Protein AF-A0A3D4B8P1-F1 (afdb_monomer_lite)

Secondary structure (DSSP, 8-state):
-TTTT-HHHHHHHHH----------HHHHHHHHHHHHHH--SS----TTSGGG-PPSS-S-B-TTSSB-

Foldseek 3Di:
DVLPPDPVSVVCVVPDDDDDDDDDPPPLVVLLVVQLVVQADPHDDPDCPRRSNDDDPPHFDADPVRDRD

Seq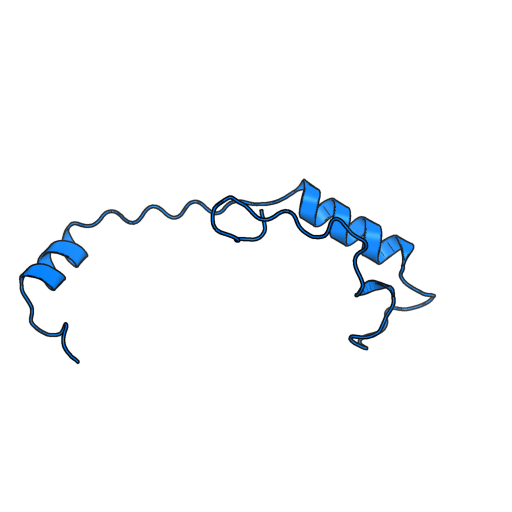uence (69 aa):
LAARNNAVVDTIRSQAVVMIDPTQNPDGRDRFVHNFEISEGLEPDASPLAAEHNEPWPGGRTNHYYFDL

Radius of gyration: 20.77 Å; chains: 1; bounding box: 37×21×56 Å

pLDDT: mean 82.59, std 11.23, range [53.88, 94.06]

Structure (mmCIF, N/CA/C/O backbone):
data_AF-A0A3D4B8P1-F1
#
_entry.id   AF-A0A3D4B8P1-F1
#
loop_
_atom_site.group_PDB
_atom_site.id
_atom_site.type_symbol
_atom_site.label_atom_id
_atom_site.label_alt_id
_atom_site.label_comp_id
_atom_site.label_asym_id
_atom_site.label_entity_id
_atom_site.label_seq_id
_atom_site.pdbx_PDB_ins_code
_atom_site.Cartn_x
_atom_site.Cartn_y
_atom_site.Cartn_z
_atom_site.occupancy
_atom_site.B_iso_or_equiv
_atom_site.auth_seq_id
_atom_site.auth_comp_id
_atom_site.auth_asym_id
_atom_site.auth_atom_id
_atom_site.pdbx_PDB_model_num
ATOM 1 N N . LEU A 1 1 ? 1.891 -7.168 28.635 1.00 53.88 1 LEU A N 1
ATOM 2 C CA . LEU A 1 1 ? 1.491 -7.722 29.956 1.00 53.88 1 LEU A CA 1
ATOM 3 C C . LEU A 1 1 ? 0.348 -6.937 30.610 1.00 53.88 1 LEU A C 1
ATOM 5 O O . LEU A 1 1 ? -0.531 -7.578 31.162 1.00 53.88 1 LEU A O 1
ATOM 9 N N . ALA A 1 2 ? 0.292 -5.605 30.478 1.00 62.34 2 ALA A N 1
ATOM 10 C CA . ALA A 1 2 ? -0.700 -4.737 31.137 1.00 62.34 2 ALA A CA 1
ATOM 11 C C . ALA A 1 2 ? -2.195 -4.979 30.805 1.00 62.34 2 ALA A C 1
ATOM 13 O O . ALA A 1 2 ? -3.054 -4.512 31.538 1.00 62.34 2 ALA A O 1
ATOM 14 N N . ALA A 1 3 ? -2.524 -5.701 29.728 1.00 71.94 3 ALA A N 1
ATOM 15 C CA . ALA A 1 3 ? -3.908 -5.918 29.283 1.00 71.94 3 ALA A CA 1
ATOM 16 C C . ALA A 1 3 ? -4.466 -7.325 29.585 1.00 71.94 3 ALA A C 1
ATOM 18 O O . ALA A 1 3 ? -5.541 -7.669 29.101 1.00 71.94 3 ALA A O 1
ATOM 19 N N . ARG A 1 4 ? -3.729 -8.179 30.309 1.00 79.69 4 ARG A N 1
ATOM 20 C CA . ARG A 1 4 ? -4.208 -9.527 30.668 1.00 79.69 4 ARG A CA 1
ATOM 21 C C . ARG A 1 4 ? -5.158 -9.449 31.869 1.00 79.69 4 ARG A C 1
ATOM 23 O O . ARG A 1 4 ? -4.872 -8.708 32.802 1.00 79.69 4 ARG A O 1
ATOM 30 N N . ASN A 1 5 ? -6.227 -10.250 31.854 1.00 85.62 5 ASN A N 1
ATOM 31 C CA . ASN A 1 5 ? -7.226 -10.371 32.928 1.00 85.62 5 ASN A CA 1
ATOM 32 C C . ASN A 1 5 ? -7.936 -9.052 33.281 1.00 85.62 5 ASN A C 1
ATOM 34 O O . ASN A 1 5 ? -8.246 -8.796 34.444 1.00 85.62 5 ASN A O 1
ATOM 38 N N . ASN A 1 6 ? -8.159 -8.191 32.289 1.00 91.12 6 ASN A N 1
ATOM 39 C CA . ASN A 1 6 ? -8.892 -6.949 32.477 1.00 91.12 6 ASN A CA 1
ATOM 40 C C . ASN A 1 6 ? -10.287 -7.099 31.864 1.00 91.12 6 ASN A C 1
ATOM 42 O O . ASN A 1 6 ? -10.424 -7.173 30.645 1.00 91.12 6 ASN A O 1
ATOM 46 N N . ALA A 1 7 ? -11.315 -7.071 32.714 1.00 91.75 7 ALA A N 1
ATOM 47 C CA . ALA A 1 7 ? -12.705 -7.254 32.305 1.00 91.75 7 ALA A CA 1
ATOM 48 C C . ALA A 1 7 ? -13.162 -6.263 31.218 1.00 91.75 7 ALA A C 1
ATOM 50 O O . ALA A 1 7 ? -13.968 -6.618 30.359 1.00 91.75 7 ALA A O 1
ATOM 51 N N . VAL A 1 8 ? -12.625 -5.037 31.206 1.00 91.94 8 VAL A N 1
ATOM 52 C CA . VAL A 1 8 ? -12.917 -4.039 30.163 1.00 91.94 8 VAL A CA 1
ATOM 53 C C . VAL A 1 8 ? -12.333 -4.478 28.823 1.00 91.94 8 VAL A C 1
ATOM 55 O O . VAL A 1 8 ? -13.013 -4.419 27.803 1.00 91.94 8 VAL A O 1
ATOM 58 N N . VAL A 1 9 ? -11.093 -4.971 28.821 1.00 91.62 9 VAL A N 1
ATOM 59 C CA . VAL A 1 9 ? -10.433 -5.479 27.608 1.00 91.62 9 VAL A CA 1
ATOM 60 C C . VAL A 1 9 ? -11.168 -6.706 27.066 1.00 91.62 9 VAL A C 1
ATOM 62 O O . VAL A 1 9 ? -11.367 -6.811 25.856 1.00 91.62 9 VAL A O 1
ATOM 65 N N . ASP A 1 10 ? -11.606 -7.605 27.946 1.00 92.06 10 ASP A N 1
ATOM 66 C CA . ASP A 1 10 ? -12.341 -8.816 27.565 1.00 92.06 10 ASP A CA 1
ATOM 67 C C . ASP A 1 10 ? -13.737 -8.480 27.009 1.00 92.06 10 ASP A C 1
ATOM 69 O O . ASP A 1 10 ? -14.179 -9.053 26.009 1.00 92.06 10 ASP A O 1
ATOM 73 N N . THR A 1 11 ? -14.402 -7.474 27.584 1.00 94.00 11 THR A N 1
ATOM 74 C CA . THR A 1 11 ? -15.681 -6.958 27.074 1.00 94.00 11 THR A CA 1
ATOM 75 C C . THR A 1 11 ? -15.511 -6.344 25.686 1.00 94.00 11 THR A C 1
ATOM 77 O O . THR A 1 11 ? -16.239 -6.706 24.767 1.00 94.00 11 THR A O 1
ATOM 80 N N . ILE A 1 12 ? -14.511 -5.477 25.494 1.00 92.00 12 ILE A N 1
ATOM 81 C CA . ILE A 1 12 ? -14.235 -4.867 24.185 1.00 92.00 12 ILE A CA 1
ATOM 82 C C . ILE A 1 12 ? -13.944 -5.951 23.147 1.00 92.00 12 ILE A C 1
ATOM 84 O O . ILE A 1 12 ? -14.527 -5.928 22.072 1.00 92.00 12 ILE A O 1
ATOM 88 N N . ARG A 1 13 ? -13.101 -6.941 23.460 1.00 88.38 13 ARG A N 1
ATOM 89 C CA . ARG A 1 13 ? -12.794 -8.031 22.519 1.00 88.38 13 ARG A CA 1
ATOM 90 C C . ARG A 1 13 ? -14.005 -8.882 22.153 1.00 88.38 13 ARG A C 1
ATOM 92 O O . ARG A 1 13 ? -14.092 -9.317 21.013 1.00 88.38 13 ARG A O 1
ATOM 99 N N . SER A 1 14 ? -14.896 -9.151 23.106 1.00 92.31 14 SER A N 1
ATOM 100 C CA . SER A 1 14 ? -16.067 -10.003 22.862 1.00 92.31 14 SER A CA 1
ATOM 101 C C . SER A 1 14 ? -17.207 -9.289 22.136 1.00 92.31 14 SER A C 1
ATOM 103 O O . SER A 1 14 ? -18.025 -9.961 21.519 1.00 92.31 14 SER A O 1
ATOM 105 N N . GLN A 1 15 ? -17.284 -7.958 22.226 1.00 94.06 15 GLN A N 1
ATOM 106 C CA . GLN A 1 15 ? -18.387 -7.167 21.663 1.00 94.06 15 GLN A CA 1
ATOM 107 C C . GLN A 1 15 ? -17.978 -6.304 20.462 1.00 94.06 15 GLN A C 1
ATOM 109 O O . GLN A 1 15 ? -18.846 -5.796 19.755 1.00 94.06 15 GLN A O 1
ATOM 114 N N . ALA A 1 16 ? -16.679 -6.099 20.225 1.00 93.62 16 ALA A N 1
ATOM 115 C CA . ALA A 1 16 ? -16.216 -5.299 19.101 1.00 93.62 16 ALA A CA 1
ATOM 116 C C . ALA A 1 16 ? -16.535 -5.986 17.771 1.00 93.62 16 ALA A C 1
ATOM 118 O O . ALA A 1 16 ? -16.198 -7.147 17.545 1.00 93.62 16 ALA A O 1
ATOM 119 N N . VAL A 1 17 ? -17.116 -5.215 16.858 1.00 91.44 17 VAL A N 1
ATOM 120 C CA . VAL A 1 17 ? -17.212 -5.576 15.447 1.00 91.44 17 VAL A CA 1
ATOM 121 C C . VAL A 1 17 ? -16.003 -4.975 14.744 1.00 91.44 17 VAL A C 1
ATOM 123 O O . VAL A 1 17 ? -15.824 -3.758 14.740 1.00 91.44 17 VAL A O 1
ATOM 126 N N . VAL A 1 18 ? -15.159 -5.829 14.171 1.00 87.75 18 VAL A N 1
ATOM 127 C CA . VAL A 1 18 ? -14.014 -5.398 13.364 1.00 87.75 18 VAL A CA 1
ATOM 128 C C . VAL A 1 18 ? -14.437 -5.410 11.902 1.00 87.75 18 VAL A C 1
ATOM 130 O O . VAL A 1 18 ? -14.694 -6.472 11.339 1.00 87.75 18 VAL A O 1
ATOM 133 N N . MET A 1 19 ? -14.509 -4.229 11.296 1.00 84.75 19 MET A N 1
ATOM 134 C CA . MET A 1 19 ? -14.709 -4.078 9.859 1.00 84.75 19 MET A CA 1
ATOM 135 C C . MET A 1 19 ? -13.348 -3.878 9.198 1.00 84.75 19 MET A C 1
ATOM 137 O O . MET A 1 19 ? -12.637 -2.926 9.514 1.00 84.75 19 MET A O 1
ATOM 141 N N . ILE A 1 20 ? -12.988 -4.795 8.304 1.00 80.94 20 ILE A N 1
ATOM 142 C CA . ILE A 1 20 ? -11.816 -4.671 7.441 1.00 80.94 20 ILE A CA 1
ATOM 143 C C . ILE A 1 20 ? -12.348 -4.318 6.060 1.00 80.94 20 ILE A C 1
ATOM 145 O O . ILE A 1 20 ? -13.100 -5.101 5.484 1.00 80.94 20 ILE A O 1
ATOM 149 N N . ASP A 1 21 ? -11.972 -3.148 5.558 1.00 76.44 21 ASP A N 1
ATOM 150 C CA . ASP A 1 21 ? -12.249 -2.740 4.186 1.00 76.44 21 ASP A CA 1
ATOM 151 C C . ASP A 1 21 ? -10.954 -2.864 3.371 1.00 76.44 21 ASP A C 1
ATOM 153 O O . ASP A 1 21 ? -10.071 -2.009 3.501 1.00 76.44 21 ASP A O 1
ATOM 157 N N . PRO A 1 22 ? -10.763 -3.962 2.617 1.00 71.62 22 PRO A N 1
ATOM 158 C CA . PRO A 1 22 ? -9.627 -4.073 1.722 1.00 71.62 22 PRO A CA 1
ATOM 159 C C . PRO A 1 22 ? -9.847 -3.135 0.531 1.00 71.62 22 PRO A C 1
ATOM 161 O O . PRO A 1 22 ? -10.533 -3.482 -0.430 1.00 71.62 22 PRO A O 1
ATOM 164 N N . THR A 1 23 ? -9.241 -1.951 0.573 1.00 71.56 23 THR A N 1
ATOM 165 C CA . THR A 1 23 ? -9.142 -1.096 -0.614 1.00 71.56 23 THR A CA 1
ATOM 166 C C . THR A 1 23 ? -8.163 -1.721 -1.615 1.00 71.56 23 THR A C 1
ATOM 168 O O . THR A 1 23 ? -7.205 -2.392 -1.222 1.00 71.56 23 THR A O 1
ATOM 171 N N . GLN A 1 24 ? -8.453 -1.592 -2.909 1.00 71.31 24 GLN A N 1
ATOM 172 C CA . GLN A 1 24 ? -7.599 -2.058 -4.005 1.00 71.31 24 GLN A CA 1
ATOM 173 C C . GLN A 1 24 ? -7.441 -0.918 -5.026 1.00 71.31 24 GLN A C 1
ATOM 175 O O . GLN A 1 24 ? -8.469 -0.366 -5.430 1.00 71.31 24 GLN A O 1
ATOM 180 N N . ASN A 1 25 ? -6.208 -0.617 -5.475 1.00 75.06 25 ASN A N 1
ATOM 181 C CA . ASN A 1 25 ? -5.888 0.258 -6.612 1.00 75.06 25 ASN A CA 1
ATOM 182 C C . ASN A 1 25 ? -5.831 -0.659 -7.825 1.00 75.06 25 ASN A C 1
ATOM 184 O O . ASN A 1 25 ? -4.761 -1.196 -8.143 1.00 75.06 25 ASN A O 1
ATOM 188 N N . PRO A 1 26 ? -6.923 -0.846 -8.571 1.00 76.69 26 PRO A N 1
ATOM 189 C CA . PRO A 1 26 ? -6.775 -1.398 -9.904 1.00 76.69 26 PRO A CA 1
ATOM 190 C C . PRO A 1 26 ? -5.912 -0.467 -10.775 1.00 76.69 26 PRO A C 1
ATOM 192 O O . PRO A 1 26 ? -5.018 -0.938 -11.467 1.00 76.69 26 PRO A O 1
ATOM 195 N N . ASP A 1 27 ? -6.090 0.856 -10.682 1.00 80.69 27 ASP A N 1
ATOM 196 C CA . ASP A 1 27 ? -5.369 1.823 -11.519 1.00 80.69 27 ASP A CA 1
ATOM 197 C C . ASP A 1 27 ? -3.905 2.023 -11.099 1.00 80.69 27 ASP A C 1
ATOM 199 O O . ASP A 1 27 ? -3.030 2.145 -11.954 1.00 80.69 27 ASP A O 1
ATOM 203 N N . GLY A 1 28 ? -3.614 2.034 -9.796 1.00 80.06 28 GLY A N 1
ATOM 204 C CA . GLY A 1 28 ? -2.244 2.031 -9.272 1.00 80.06 28 GLY A CA 1
ATOM 205 C C . GLY A 1 28 ? -1.468 0.779 -9.679 1.00 80.06 28 GLY A C 1
ATOM 206 O O . GLY A 1 28 ? -0.332 0.907 -10.136 1.00 80.06 28 GLY A O 1
ATOM 207 N N . ARG A 1 29 ? -2.102 -0.403 -9.616 1.00 82.19 29 ARG A N 1
ATOM 208 C CA . ARG A 1 29 ? -1.517 -1.652 -10.120 1.00 82.19 29 ARG A CA 1
ATOM 209 C C . ARG A 1 29 ? -1.253 -1.583 -11.621 1.00 82.19 29 ARG A C 1
ATOM 211 O O . ARG A 1 29 ? -0.157 -1.928 -12.052 1.00 82.19 29 ARG A O 1
ATOM 218 N N . ASP A 1 30 ? -2.225 -1.139 -12.410 1.00 87.12 30 ASP A N 1
ATOM 219 C CA . ASP A 1 30 ? -2.069 -1.047 -13.864 1.00 87.12 30 ASP A CA 1
ATOM 220 C C . ASP A 1 30 ? -0.979 -0.033 -14.252 1.00 87.12 30 ASP A C 1
ATOM 222 O O . ASP A 1 30 ? -0.200 -0.285 -15.170 1.00 87.12 30 ASP A O 1
ATOM 226 N N . ARG A 1 31 ? -0.853 1.080 -13.516 1.00 85.31 31 ARG A N 1
ATOM 227 C CA . ARG A 1 31 ? 0.231 2.059 -13.701 1.00 85.31 31 ARG A CA 1
ATOM 228 C C . ARG A 1 31 ? 1.600 1.479 -13.342 1.00 85.31 31 ARG A C 1
ATOM 230 O O . ARG A 1 31 ? 2.543 1.727 -14.089 1.00 85.31 31 ARG A O 1
ATOM 237 N N . PHE A 1 32 ? 1.706 0.727 -12.242 1.00 86.56 32 PHE A N 1
ATOM 238 C CA . PHE A 1 32 ? 2.942 0.032 -11.858 1.00 86.56 32 PHE A CA 1
ATOM 239 C C . PHE A 1 32 ? 3.363 -0.953 -12.952 1.00 86.56 32 PHE A C 1
ATOM 241 O O . PHE A 1 32 ? 4.481 -0.868 -13.448 1.00 86.56 32 PHE A O 1
ATOM 248 N N . VAL A 1 33 ? 2.446 -1.829 -13.384 1.00 89.56 33 VAL A N 1
ATOM 249 C CA . VAL A 1 33 ? 2.716 -2.821 -14.439 1.00 89.56 33 VAL A CA 1
ATOM 250 C C . VAL A 1 33 ? 3.140 -2.126 -15.728 1.00 89.56 33 VAL A C 1
ATOM 252 O O . VAL A 1 33 ? 4.166 -2.475 -16.297 1.00 89.56 33 VAL A O 1
ATOM 255 N N . HIS A 1 34 ? 2.414 -1.089 -16.145 1.00 90.56 34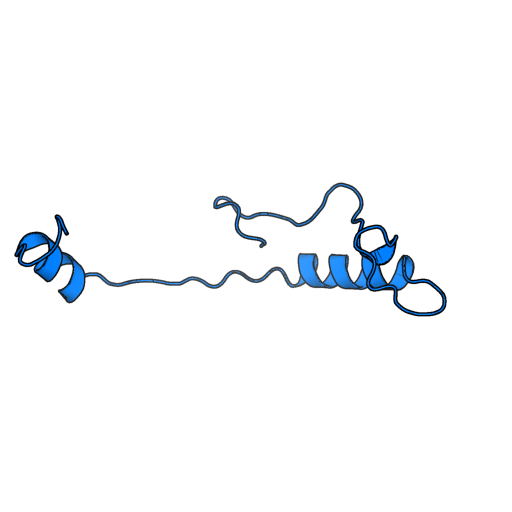 HIS A N 1
ATOM 256 C CA . HIS A 1 34 ? 2.774 -0.334 -17.338 1.00 90.56 34 HIS A CA 1
ATOM 257 C C . HIS A 1 34 ? 4.160 0.311 -17.224 1.00 90.56 34 HIS A C 1
ATOM 259 O O . HIS A 1 34 ? 4.939 0.246 -18.170 1.00 90.56 34 HIS A O 1
ATOM 265 N N . ASN A 1 35 ? 4.481 0.939 -16.087 1.00 89.94 35 ASN A N 1
ATOM 266 C CA . ASN A 1 35 ? 5.789 1.557 -15.886 1.00 89.94 35 ASN A CA 1
ATOM 267 C C . ASN A 1 35 ? 6.919 0.520 -15.884 1.00 89.94 35 ASN A C 1
ATOM 269 O O . ASN A 1 35 ? 7.959 0.783 -16.487 1.00 89.94 35 ASN A O 1
ATOM 273 N N . PHE A 1 36 ? 6.696 -0.634 -15.257 1.00 91.06 36 PHE A N 1
ATOM 274 C CA . PHE A 1 36 ? 7.623 -1.759 -15.269 1.00 91.06 36 PHE A CA 1
ATOM 275 C C . PHE A 1 36 ? 7.882 -2.222 -16.708 1.00 91.06 36 PHE A C 1
ATOM 277 O O . PHE A 1 36 ? 9.017 -2.164 -17.166 1.00 91.06 36 PHE A O 1
ATOM 284 N N . GLU A 1 37 ? 6.829 -2.545 -17.465 1.00 92.44 37 GLU A N 1
ATOM 285 C CA . GLU A 1 37 ? 6.924 -3.062 -18.840 1.00 92.44 37 GLU A CA 1
ATOM 286 C C . GLU A 1 37 ? 7.638 -2.105 -19.810 1.00 92.44 37 GLU A C 1
ATOM 288 O O . GLU A 1 37 ? 8.351 -2.551 -20.705 1.00 92.44 37 GLU A O 1
ATOM 293 N N . ILE A 1 38 ? 7.459 -0.785 -19.666 1.00 92.88 38 ILE A N 1
ATOM 294 C CA . ILE A 1 38 ? 8.145 0.194 -20.533 1.00 92.88 38 ILE A CA 1
ATOM 295 C C . ILE A 1 38 ? 9.582 0.501 -20.093 1.00 92.88 38 ILE A C 1
ATOM 297 O O . ILE A 1 38 ? 10.327 1.116 -20.859 1.00 92.88 38 ILE A O 1
ATOM 301 N N . SER A 1 39 ? 9.944 0.150 -18.857 1.00 92.56 39 SER A N 1
ATOM 302 C CA . SER A 1 39 ? 11.262 0.419 -18.265 1.00 92.56 39 SER A CA 1
ATOM 303 C C . SER A 1 39 ? 12.152 -0.826 -18.217 1.00 92.56 39 SER A C 1
ATOM 305 O O . SER A 1 39 ? 13.360 -0.688 -18.013 1.00 92.56 39 SER A O 1
ATOM 307 N N . GLU A 1 40 ? 11.563 -2.011 -18.400 1.00 92.81 40 GLU A N 1
ATOM 308 C CA . GLU A 1 40 ? 12.251 -3.296 -18.501 1.00 92.81 40 GLU A CA 1
ATOM 309 C C . GLU A 1 40 ? 13.232 -3.296 -19.685 1.00 92.81 40 GLU A C 1
ATOM 311 O O . GLU A 1 40 ? 12.994 -2.711 -20.749 1.00 92.81 40 GLU A O 1
ATOM 316 N N . GLY A 1 41 ? 14.385 -3.930 -19.469 1.00 89.94 41 GLY A N 1
ATOM 317 C CA . GLY A 1 41 ? 15.404 -4.128 -20.493 1.00 89.94 41 GLY A CA 1
ATOM 318 C C . GLY A 1 41 ? 15.068 -5.270 -21.457 1.00 89.94 41 GLY A C 1
ATOM 319 O O . GLY A 1 41 ? 13.919 -5.582 -21.733 1.00 89.94 41 GLY A O 1
ATOM 320 N N . LEU A 1 42 ? 16.102 -5.919 -21.999 1.00 92.81 42 LEU A N 1
ATOM 321 C CA . LEU A 1 42 ? 15.913 -7.154 -22.777 1.00 92.81 42 LEU A CA 1
ATOM 322 C C . LEU A 1 42 ? 15.474 -8.335 -21.898 1.00 92.81 42 LEU A C 1
ATOM 324 O O . LEU A 1 42 ? 14.890 -9.281 -22.411 1.00 92.81 42 LEU A O 1
ATOM 328 N N . GLU A 1 43 ? 15.818 -8.281 -20.612 1.00 92.81 43 GLU A N 1
ATOM 329 C CA . GLU A 1 43 ? 15.520 -9.274 -19.584 1.00 92.81 43 GLU A CA 1
ATOM 330 C C . GLU A 1 43 ? 15.337 -8.539 -18.237 1.00 92.81 43 GLU A C 1
ATOM 332 O O . GLU A 1 43 ? 15.997 -7.506 -18.044 1.00 92.81 43 GLU A O 1
ATOM 337 N N . PRO A 1 44 ? 14.532 -9.073 -17.297 1.00 89.25 44 PRO A N 1
ATOM 338 C CA . PRO A 1 44 ? 14.348 -8.499 -15.962 1.00 89.25 44 PRO A CA 1
ATOM 339 C C . PRO A 1 44 ? 15.639 -8.458 -15.131 1.00 89.25 44 PRO A C 1
ATOM 341 O O . PRO A 1 44 ? 16.459 -9.385 -15.191 1.00 89.25 44 PRO A O 1
ATOM 344 N N . ASP A 1 45 ? 15.789 -7.443 -14.276 1.00 93.19 45 ASP A N 1
ATOM 345 C CA . ASP A 1 45 ? 16.953 -7.286 -13.391 1.00 93.19 45 ASP A CA 1
ATOM 346 C C . ASP A 1 45 ? 16.533 -7.204 -11.914 1.00 93.19 45 ASP A C 1
ATOM 348 O O . ASP A 1 45 ? 15.922 -6.245 -11.453 1.00 93.19 45 ASP A O 1
ATOM 352 N N . ALA A 1 46 ? 16.947 -8.197 -11.120 1.00 93.62 46 ALA A N 1
ATOM 353 C CA . ALA A 1 46 ? 16.650 -8.271 -9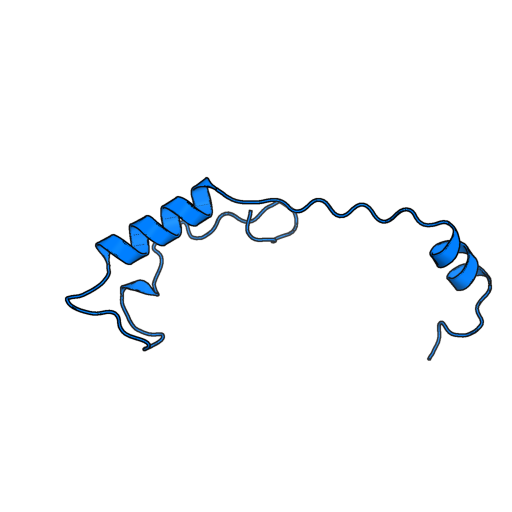.687 1.00 93.62 46 ALA A CA 1
ATOM 354 C C . ALA A 1 46 ? 17.331 -7.175 -8.837 1.00 93.62 46 ALA A C 1
ATOM 356 O O . ALA A 1 46 ? 17.070 -7.071 -7.634 1.00 93.62 46 ALA A O 1
ATOM 357 N N . SER A 1 47 ? 18.235 -6.383 -9.417 1.00 93.69 47 SER A N 1
ATOM 358 C CA . SER A 1 47 ? 18.869 -5.254 -8.746 1.00 93.69 47 SER A CA 1
ATOM 359 C C . SER A 1 47 ? 17.830 -4.218 -8.290 1.00 93.69 47 SER A C 1
ATOM 361 O O . SER A 1 47 ? 17.075 -3.697 -9.109 1.00 93.69 47 SER A O 1
ATOM 363 N N . PRO A 1 48 ? 17.835 -3.785 -7.015 1.00 89.69 48 PRO A N 1
ATOM 364 C CA . PRO A 1 48 ? 16.968 -2.694 -6.556 1.00 89.69 48 PRO A CA 1
ATOM 365 C C . PRO A 1 48 ? 17.214 -1.351 -7.261 1.00 89.69 48 PRO A C 1
ATOM 367 O O . PRO A 1 48 ? 16.422 -0.428 -7.116 1.00 89.69 48 PRO A O 1
ATOM 370 N N . LEU A 1 49 ? 18.335 -1.220 -7.978 1.00 92.44 49 LEU A N 1
ATOM 371 C CA . LEU A 1 49 ? 18.699 -0.026 -8.742 1.00 92.44 49 LEU A CA 1
ATOM 372 C C . LEU A 1 49 ? 18.297 -0.115 -10.224 1.00 92.44 49 LEU A C 1
ATOM 374 O O . LEU A 1 49 ? 18.601 0.809 -10.979 1.00 92.44 49 LEU A O 1
ATOM 378 N N . ALA A 1 50 ? 17.668 -1.215 -10.649 1.00 93.25 50 ALA A N 1
ATOM 379 C CA . ALA A 1 50 ? 17.173 -1.378 -12.010 1.00 93.25 50 ALA A CA 1
ATOM 380 C C . ALA A 1 50 ? 16.121 -0.309 -12.351 1.00 93.25 50 ALA A C 1
ATOM 382 O O . ALA A 1 50 ? 15.380 0.160 -11.485 1.00 93.25 50 ALA A O 1
ATOM 383 N N . ALA A 1 51 ? 16.057 0.078 -13.628 1.00 91.25 51 ALA A N 1
ATOM 384 C CA . ALA A 1 51 ? 15.150 1.128 -14.094 1.00 91.25 51 ALA A CA 1
ATOM 385 C C . ALA A 1 51 ? 13.673 0.772 -13.847 1.00 91.25 51 ALA A C 1
ATOM 387 O O . ALA A 1 51 ? 12.905 1.633 -13.428 1.00 91.25 51 ALA A O 1
ATOM 388 N N . GLU A 1 52 ? 13.307 -0.501 -14.019 1.00 91.56 52 GLU A N 1
ATOM 389 C CA . GLU A 1 52 ? 11.963 -1.050 -13.783 1.00 91.56 52 GLU A CA 1
ATOM 390 C C . GLU A 1 52 ? 11.482 -0.967 -12.324 1.00 91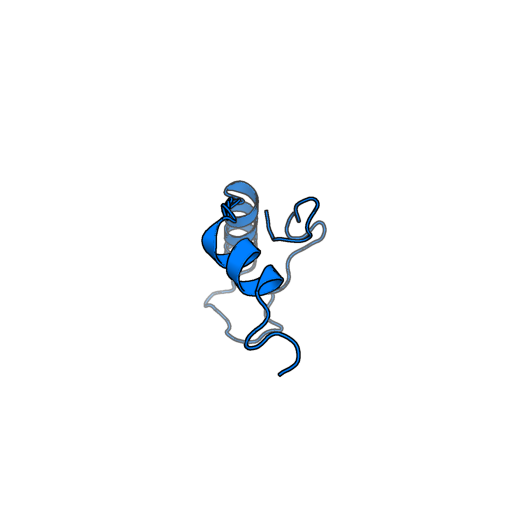.56 52 GLU A C 1
ATOM 392 O O . GLU A 1 52 ? 10.285 -1.051 -12.061 1.00 91.56 52 GLU A O 1
ATOM 397 N N . HIS A 1 53 ? 12.390 -0.741 -11.369 1.00 90.56 53 HIS A N 1
ATOM 398 C CA . HIS A 1 53 ? 12.063 -0.563 -9.951 1.00 90.56 53 HIS A CA 1
ATOM 399 C C . HIS A 1 53 ? 11.918 0.910 -9.532 1.00 90.56 53 HIS A C 1
ATOM 401 O O . HIS A 1 53 ? 11.616 1.190 -8.369 1.00 90.56 53 HIS A O 1
ATOM 407 N N . ASN A 1 54 ? 12.144 1.862 -10.443 1.00 89.44 54 ASN A N 1
ATOM 408 C CA . ASN A 1 54 ? 12.171 3.289 -10.133 1.00 89.44 54 ASN A CA 1
ATOM 409 C C . ASN A 1 54 ? 10.968 4.028 -10.743 1.00 89.44 54 ASN A C 1
ATOM 411 O O . ASN A 1 54 ? 11.058 4.603 -11.829 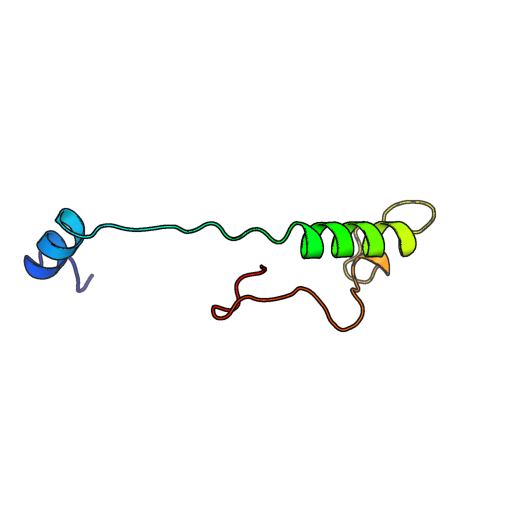1.00 89.44 54 ASN A O 1
ATOM 415 N N . GLU A 1 55 ? 9.839 4.033 -10.024 1.00 84.69 55 GLU A N 1
ATOM 416 C CA . GLU A 1 55 ? 8.631 4.731 -10.474 1.00 84.69 55 GLU A CA 1
ATOM 417 C C . GLU A 1 55 ? 8.826 6.262 -10.555 1.00 84.69 55 GLU A C 1
ATOM 419 O O . GLU A 1 55 ? 9.305 6.889 -9.601 1.00 84.69 55 GLU A O 1
ATOM 424 N N . PRO A 1 56 ? 8.370 6.915 -11.641 1.00 80.56 56 PRO A N 1
ATOM 425 C CA . PRO A 1 56 ? 8.366 8.367 -11.744 1.00 80.56 56 PRO A CA 1
ATOM 426 C C . PRO A 1 56 ? 7.303 9.004 -10.837 1.00 80.56 56 PRO A C 1
ATOM 428 O O . PRO A 1 56 ? 6.263 8.422 -10.528 1.00 80.56 56 PRO A O 1
ATOM 431 N N . TRP A 1 57 ? 7.531 10.262 -10.454 1.00 76.00 57 TRP A N 1
ATOM 432 C CA . TRP A 1 57 ? 6.530 11.053 -9.740 1.00 76.00 57 TRP A CA 1
ATOM 433 C C . TRP A 1 57 ? 5.372 11.461 -10.675 1.00 76.00 57 TRP A C 1
ATOM 435 O O . TRP A 1 57 ? 5.639 11.919 -11.790 1.00 76.00 57 TRP A O 1
ATOM 445 N N . PRO A 1 58 ? 4.101 11.397 -10.228 1.00 67.56 58 PRO A N 1
ATOM 446 C CA . PRO A 1 58 ? 3.643 10.942 -8.915 1.00 67.56 58 PRO A CA 1
ATOM 447 C C . PRO A 1 58 ? 3.625 9.409 -8.815 1.00 67.56 58 PRO A C 1
ATOM 449 O O . PRO A 1 58 ? 3.123 8.736 -9.713 1.00 67.56 58 PRO A O 1
ATOM 452 N N . GLY A 1 59 ? 4.163 8.887 -7.707 1.00 71.50 59 GLY A N 1
ATOM 453 C CA . GLY A 1 59 ? 4.190 7.452 -7.405 1.00 71.50 59 GLY A CA 1
ATOM 454 C C . GLY A 1 59 ? 2.819 6.891 -7.011 1.00 71.50 59 GLY A C 1
ATOM 455 O O . GLY A 1 59 ? 1.782 7.512 -7.270 1.00 71.50 59 GLY A O 1
ATOM 456 N N . GLY A 1 60 ? 2.825 5.719 -6.369 1.00 69.38 60 GLY A N 1
ATOM 457 C CA . GLY A 1 60 ? 1.627 5.052 -5.847 1.00 69.38 60 GLY A CA 1
ATOM 458 C C . GLY A 1 60 ? 0.676 6.009 -5.124 1.00 69.38 60 GLY A C 1
ATOM 459 O O . GLY A 1 60 ? 1.094 6.864 -4.335 1.00 69.38 60 GLY A O 1
ATOM 460 N N . ARG A 1 61 ? -0.620 5.899 -5.421 1.00 71.94 61 ARG A N 1
ATOM 461 C CA . ARG A 1 61 ? -1.637 6.704 -4.742 1.00 71.94 61 ARG A CA 1
ATOM 462 C C . ARG A 1 61 ? -1.877 6.097 -3.376 1.00 71.94 61 ARG A C 1
ATOM 464 O O . ARG A 1 61 ? -2.263 4.943 -3.294 1.00 71.94 61 ARG A O 1
ATOM 471 N N . THR A 1 62 ? -1.714 6.878 -2.321 1.00 64.81 62 THR A N 1
ATOM 472 C CA . THR A 1 62 ? -2.082 6.450 -0.973 1.00 64.81 62 THR A CA 1
ATOM 473 C C . THR A 1 62 ? -3.483 6.941 -0.611 1.00 64.81 62 THR A C 1
ATOM 475 O O . THR A 1 62 ? -3.836 8.081 -0.932 1.00 64.81 62 THR A O 1
ATOM 478 N N . ASN A 1 63 ? -4.277 6.137 0.099 1.00 69.06 63 ASN A N 1
ATOM 479 C CA . ASN A 1 63 ? -5.532 6.611 0.689 1.00 69.06 63 ASN A CA 1
ATOM 480 C C . ASN A 1 63 ? -5.270 7.593 1.852 1.00 69.06 63 ASN A C 1
ATOM 482 O O . ASN A 1 63 ? -4.131 7.850 2.246 1.00 69.06 63 ASN A O 1
ATOM 486 N N . HIS A 1 64 ? -6.346 8.126 2.446 1.00 67.25 64 HIS A N 1
ATOM 487 C CA . HIS A 1 64 ? -6.289 9.008 3.624 1.00 67.25 64 HIS A CA 1
ATOM 488 C C . HIS A 1 64 ? -5.544 8.389 4.828 1.00 67.25 64 HIS A C 1
ATOM 490 O O . HIS A 1 64 ? -5.097 9.111 5.716 1.00 67.25 64 HIS A O 1
ATOM 496 N N . TYR A 1 65 ? -5.392 7.062 4.848 1.00 67.50 65 TYR A N 1
ATOM 497 C CA . TYR A 1 65 ? -4.718 6.290 5.889 1.00 67.50 65 TYR A CA 1
ATOM 498 C C . TYR A 1 65 ? -3.298 5.845 5.501 1.00 67.50 65 TYR A C 1
ATOM 500 O O . TYR A 1 65 ? -2.705 5.045 6.220 1.00 67.50 65 TYR A O 1
ATOM 508 N N . TYR A 1 66 ? -2.739 6.362 4.400 1.00 58.19 66 TYR A N 1
ATOM 509 C CA . TYR A 1 66 ? -1.425 5.982 3.864 1.00 58.19 66 TYR A CA 1
ATOM 510 C C . TYR A 1 66 ? -1.274 4.507 3.466 1.00 58.19 66 TYR A C 1
ATOM 512 O O . TYR A 1 66 ? -0.154 4.039 3.263 1.00 58.19 66 TYR A O 1
ATOM 520 N N . PHE A 1 67 ? -2.376 3.773 3.317 1.00 60.06 67 PHE A N 1
ATOM 521 C CA . PHE A 1 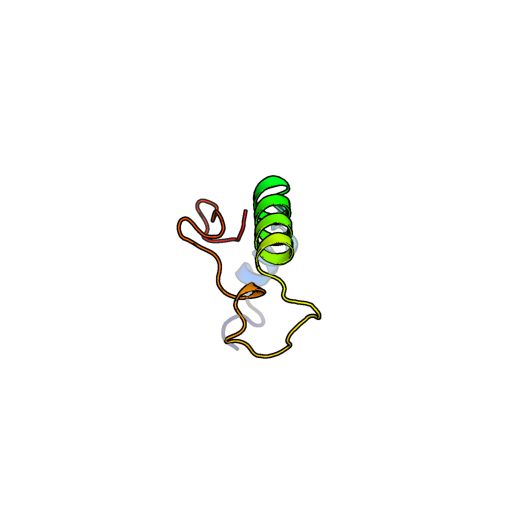67 ? -2.327 2.495 2.617 1.00 60.06 67 PHE A CA 1
ATOM 522 C C . PHE A 1 67 ? -2.258 2.770 1.120 1.00 60.06 67 PHE A C 1
ATOM 524 O O . PHE A 1 67 ? -2.889 3.720 0.646 1.00 60.06 67 PHE A O 1
ATOM 531 N N . ASP A 1 68 ? -1.471 1.965 0.405 1.00 59.53 68 ASP A N 1
ATOM 532 C CA . ASP A 1 68 ? -1.529 1.917 -1.055 1.00 59.53 68 ASP A CA 1
ATOM 533 C C . ASP A 1 68 ? -2.995 1.728 -1.435 1.00 59.53 68 ASP A C 1
ATOM 535 O O . ASP A 1 68 ? -3.670 0.870 -0.844 1.00 59.53 68 ASP A O 1
ATOM 539 N N . LEU A 1 69 ? -3.516 2.639 -2.265 1.00 59.53 69 LEU A N 1
ATOM 540 C CA . LEU A 1 69 ? -4.909 2.530 -2.665 1.00 59.53 69 LEU A CA 1
ATOM 541 C C . LEU A 1 69 ? -5.130 1.206 -3.340 1.00 59.53 69 LEU A C 1
ATOM 543 O O . LEU A 1 69 ? -4.171 0.636 -3.895 1.00 59.53 69 LEU A O 1
#